Protein AF-A0AAW7LEU3-F1 (afdb_monomer_lite)

Radius of gyration: 12.78 Å; chains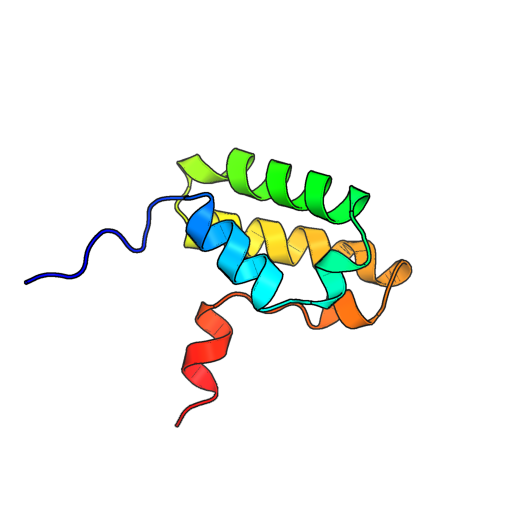: 1; bounding box: 32×23×32 Å

Sequence (81 aa):
MRAKTLDECSEASFGDFILANPCLDRHPDLMWVIRRVYWRNAKLGHATAMKAAAKCARQYSQLDPALTSITVGEELNHVQA

Structure (mmCIF, N/CA/C/O backbone):
data_AF-A0AAW7LEU3-F1
#
_entry.id   AF-A0AAW7LEU3-F1
#
loop_
_atom_site.group_PDB
_atom_site.id
_atom_site.type_symbol
_atom_site.label_atom_id
_atom_site.label_alt_id
_atom_site.label_comp_id
_atom_site.label_asym_id
_atom_site.label_entity_id
_atom_site.label_seq_id
_atom_site.pdbx_PDB_ins_code
_atom_site.Cartn_x
_atom_site.Cartn_y
_atom_site.Cartn_z
_atom_site.occupancy
_atom_site.B_iso_or_equiv
_atom_site.auth_seq_id
_atom_site.auth_comp_id
_atom_site.auth_asym_id
_atom_site.auth_atom_id
_atom_site.pdbx_PDB_model_num
ATOM 1 N N . MET A 1 1 ? 20.812 -16.637 -16.650 1.00 37.12 1 MET A N 1
ATOM 2 C CA . MET A 1 1 ? 19.426 -16.209 -16.363 1.00 37.12 1 MET A CA 1
ATOM 3 C C . MET A 1 1 ? 19.494 -15.089 -15.328 1.00 37.12 1 MET A C 1
ATOM 5 O O . MET A 1 1 ? 19.788 -15.381 -14.180 1.00 37.12 1 MET A O 1
ATOM 9 N N . ARG A 1 2 ? 19.372 -13.811 -15.722 1.00 37.09 2 ARG A N 1
ATOM 10 C CA . ARG A 1 2 ? 19.286 -12.687 -14.767 1.00 37.09 2 ARG A CA 1
ATOM 11 C C . ARG A 1 2 ? 17.807 -12.445 -14.464 1.00 37.09 2 ARG A C 1
ATOM 13 O O . ARG A 1 2 ? 17.011 -12.400 -15.397 1.00 37.09 2 ARG A O 1
ATOM 20 N N . ALA A 1 3 ? 17.465 -12.383 -13.180 1.00 44.97 3 ALA A N 1
ATOM 21 C CA . ALA A 1 3 ? 16.102 -12.257 -12.675 1.00 44.97 3 ALA A CA 1
ATOM 22 C C . ALA A 1 3 ? 15.350 -11.092 -13.345 1.00 44.97 3 ALA A C 1
ATOM 24 O O . ALA A 1 3 ? 15.871 -9.983 -13.458 1.00 44.97 3 ALA A O 1
ATOM 25 N N . LYS A 1 4 ? 14.138 -11.383 -13.823 1.00 43.84 4 LYS A N 1
ATOM 26 C CA . LYS A 1 4 ? 13.194 -10.426 -14.410 1.00 43.84 4 LYS A CA 1
ATOM 27 C C . LYS A 1 4 ? 12.830 -9.353 -13.372 1.00 43.84 4 LYS A C 1
ATOM 29 O O . LYS A 1 4 ? 12.336 -9.698 -12.307 1.00 43.84 4 LYS A O 1
ATOM 34 N N . THR A 1 5 ? 13.078 -8.087 -13.715 1.00 47.94 5 THR A N 1
ATOM 35 C CA . THR A 1 5 ? 12.236 -6.917 -13.382 1.00 47.94 5 THR A CA 1
ATOM 36 C C . THR A 1 5 ? 11.605 -6.908 -11.980 1.00 47.94 5 THR A C 1
ATOM 38 O O . THR A 1 5 ? 10.394 -7.050 -11.849 1.00 47.94 5 THR A O 1
ATOM 41 N N . LEU A 1 6 ? 12.405 -6.698 -10.928 1.00 54.84 6 LEU A N 1
ATOM 42 C CA . LEU A 1 6 ? 11.887 -6.467 -9.566 1.00 54.84 6 LEU A CA 1
ATOM 43 C C . LEU A 1 6 ? 11.350 -5.030 -9.355 1.00 54.84 6 LEU A C 1
ATOM 45 O O . LEU A 1 6 ? 10.829 -4.717 -8.288 1.00 54.84 6 LEU A O 1
ATOM 49 N N . ASP A 1 7 ? 11.507 -4.147 -10.349 1.00 65.25 7 ASP A N 1
ATOM 50 C CA . ASP A 1 7 ? 11.277 -2.700 -10.205 1.00 65.25 7 ASP A CA 1
ATOM 51 C C . ASP A 1 7 ? 9.975 -2.199 -10.855 1.00 65.25 7 ASP A C 1
ATOM 53 O O . ASP A 1 7 ? 9.546 -1.067 -10.628 1.00 65.25 7 ASP A O 1
ATOM 57 N N . GLU A 1 8 ? 9.305 -3.034 -11.652 1.00 77.19 8 GLU A N 1
ATOM 58 C CA . GLU A 1 8 ? 8.085 -2.632 -12.350 1.00 77.19 8 GLU A CA 1
ATOM 59 C C . GLU A 1 8 ? 6.851 -2.829 -11.467 1.00 77.19 8 GLU A C 1
ATOM 61 O O . GLU A 1 8 ? 6.628 -3.890 -10.884 1.00 77.19 8 GLU A O 1
ATOM 66 N N . CYS A 1 9 ? 6.014 -1.794 -11.379 1.00 86.19 9 CYS A N 1
ATOM 67 C CA . CYS A 1 9 ? 4.731 -1.915 -10.703 1.00 86.19 9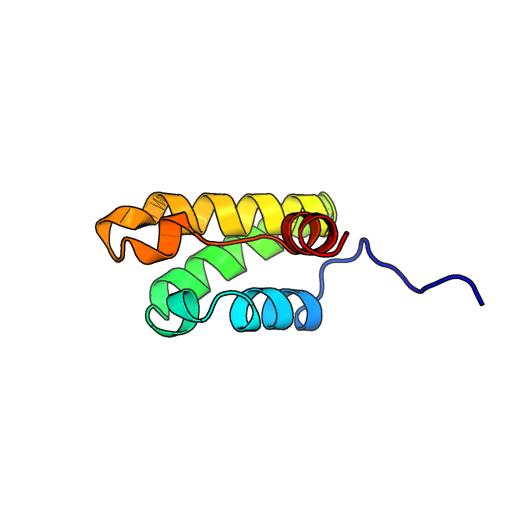 CYS A CA 1
ATOM 68 C C . CYS A 1 9 ? 3.819 -2.866 -11.476 1.00 86.19 9 CYS A C 1
ATOM 70 O O . CYS A 1 9 ? 3.504 -2.627 -12.640 1.00 86.19 9 CYS A O 1
ATOM 72 N N . SER A 1 10 ? 3.343 -3.907 -10.803 1.00 89.19 10 SER A N 1
ATOM 73 C CA . SER A 1 10 ? 2.362 -4.841 -11.347 1.00 89.19 10 SER A CA 1
ATOM 74 C C . SER A 1 10 ? 1.189 -5.037 -10.385 1.00 89.19 10 SER A C 1
ATOM 76 O O . SER A 1 10 ? 1.325 -4.796 -9.180 1.00 89.19 10 SER A O 1
ATOM 78 N N . GLU A 1 11 ? 0.042 -5.480 -10.914 1.00 89.19 11 GLU A N 1
ATOM 79 C CA . GLU A 1 11 ? -1.089 -5.933 -10.087 1.00 89.19 11 GLU A CA 1
ATOM 80 C C . GLU A 1 11 ? -0.737 -7.192 -9.286 1.00 89.19 11 GLU A C 1
ATOM 82 O O . GLU A 1 11 ? -1.203 -7.335 -8.164 1.00 89.19 11 GLU A O 1
ATOM 87 N N . ALA A 1 12 ? 0.120 -8.076 -9.813 1.00 87.88 12 ALA A N 1
ATOM 88 C CA . ALA A 1 12 ? 0.556 -9.272 -9.092 1.00 87.88 12 ALA A CA 1
ATOM 89 C C . ALA A 1 12 ? 1.311 -8.895 -7.811 1.00 87.88 12 ALA A C 1
ATOM 91 O O . ALA A 1 12 ? 0.928 -9.309 -6.723 1.00 87.88 12 ALA A O 1
ATOM 92 N N . SER A 1 13 ? 2.297 -8.001 -7.924 1.00 86.12 13 SER A N 1
ATOM 93 C CA . SER A 1 13 ? 3.060 -7.522 -6.768 1.00 86.12 13 SER A CA 1
ATOM 94 C C . SER A 1 13 ? 2.194 -6.721 -5.790 1.00 86.12 13 SER A C 1
ATOM 96 O O . SER A 1 13 ? 2.449 -6.728 -4.589 1.00 86.12 13 SER A O 1
ATOM 98 N N . PHE A 1 14 ? 1.159 -6.028 -6.283 1.00 88.94 14 PHE A N 1
ATOM 99 C CA . PHE A 1 14 ? 0.166 -5.398 -5.412 1.00 88.94 14 PHE A CA 1
ATOM 100 C C . PHE A 1 14 ? -0.673 -6.431 -4.654 1.00 88.94 14 PHE A C 1
ATOM 102 O O . PHE A 1 14 ? -0.860 -6.290 -3.448 1.00 88.94 14 PHE A O 1
ATOM 109 N N . GLY A 1 15 ? -1.112 -7.493 -5.330 1.00 89.19 15 GLY A N 1
ATOM 110 C CA . GLY A 1 15 ? -1.785 -8.630 -4.709 1.00 89.19 15 GLY A CA 1
ATOM 111 C C . GLY A 1 15 ? -0.933 -9.294 -3.627 1.00 89.19 15 GLY A C 1
ATOM 112 O O . GLY A 1 15 ? -1.427 -9.500 -2.522 1.00 89.19 15 GLY A O 1
ATOM 113 N N . ASP A 1 16 ? 0.354 -9.533 -3.892 1.00 88.56 16 ASP A N 1
ATOM 114 C CA . ASP A 1 16 ? 1.293 -10.100 -2.913 1.00 88.56 16 ASP A CA 1
ATOM 115 C C . ASP A 1 16 ? 1.395 -9.234 -1.647 1.00 88.56 16 ASP A C 1
ATOM 117 O O . ASP A 1 16 ? 1.419 -9.747 -0.529 1.00 88.56 16 ASP A O 1
ATOM 121 N N . PHE A 1 17 ? 1.388 -7.907 -1.802 1.00 88.50 17 PHE A N 1
ATOM 122 C CA . PHE A 1 17 ? 1.373 -6.975 -0.676 1.00 88.50 17 PHE A CA 1
ATOM 123 C C . PHE A 1 17 ? 0.086 -7.064 0.158 1.00 88.50 17 PHE A C 1
ATOM 125 O O . PHE A 1 17 ? 0.158 -7.008 1.387 1.00 88.50 17 PHE A O 1
ATOM 132 N N . ILE A 1 18 ? -1.080 -7.223 -0.477 1.00 89.62 18 ILE A N 1
ATOM 133 C CA . ILE A 1 18 ? -2.348 -7.423 0.242 1.00 89.62 18 ILE A CA 1
ATOM 134 C C . ILE A 1 18 ? -2.349 -8.775 0.965 1.00 89.62 18 ILE A C 1
ATOM 136 O O . ILE A 1 18 ? -2.721 -8.838 2.135 1.00 89.62 18 ILE A O 1
ATOM 140 N N . LEU A 1 19 ? -1.865 -9.839 0.317 1.00 88.81 19 LEU A N 1
ATOM 141 C CA . LEU A 1 19 ? -1.757 -11.173 0.917 1.00 88.81 19 LEU A CA 1
ATOM 142 C C . LEU A 1 19 ? -0.809 -11.194 2.123 1.00 88.81 19 LEU A C 1
ATOM 144 O O . LEU A 1 19 ? -1.109 -11.836 3.129 1.00 88.81 19 LEU A O 1
ATOM 148 N N . ALA A 1 20 ? 0.301 -10.456 2.056 1.00 88.69 20 ALA A N 1
ATOM 149 C CA . ALA A 1 20 ? 1.228 -10.290 3.175 1.00 88.69 20 ALA A CA 1
ATOM 150 C C . ALA A 1 20 ? 0.630 -9.477 4.338 1.00 88.69 20 ALA A C 1
ATOM 152 O O . ALA A 1 20 ? 1.113 -9.567 5.466 1.00 88.69 20 ALA A O 1
ATOM 153 N N . ASN A 1 21 ? -0.432 -8.703 4.087 1.00 90.19 21 ASN A N 1
ATOM 154 C CA . ASN A 1 21 ? -1.078 -7.836 5.069 1.00 90.19 21 ASN A CA 1
ATOM 155 C C . ASN A 1 21 ? -2.598 -8.096 5.145 1.00 90.19 21 ASN A C 1
ATOM 157 O O . ASN A 1 21 ? -3.391 -7.235 4.753 1.00 90.19 21 ASN A O 1
ATOM 161 N N . PRO A 1 22 ? -3.044 -9.232 5.725 1.00 88.50 22 PRO A N 1
ATOM 162 C CA . PRO A 1 22 ? -4.461 -9.619 5.765 1.00 88.50 22 PRO A CA 1
ATOM 163 C C . PRO A 1 22 ? -5.383 -8.632 6.500 1.00 88.50 22 PRO A C 1
ATOM 165 O O . PRO A 1 22 ? -6.604 -8.710 6.395 1.00 88.50 22 PRO A O 1
ATOM 168 N N . CYS A 1 23 ? -4.832 -7.699 7.283 1.00 88.06 23 CYS A N 1
ATOM 169 C CA . CYS A 1 23 ? -5.611 -6.618 7.888 1.00 88.06 23 CYS A CA 1
ATOM 170 C C . CYS A 1 23 ? -6.212 -5.659 6.847 1.00 88.06 23 CYS A C 1
ATOM 172 O O . CYS A 1 23 ? -7.237 -5.050 7.128 1.00 88.06 23 CYS A O 1
ATOM 174 N N . LEU A 1 24 ? -5.635 -5.562 5.645 1.00 88.25 24 LEU A N 1
ATOM 175 C CA . LEU A 1 24 ? -6.149 -4.724 4.560 1.00 88.25 24 LEU A CA 1
ATOM 176 C C . LEU A 1 24 ? -7.422 -5.282 3.919 1.00 88.25 24 LEU A C 1
ATOM 178 O O . LEU A 1 24 ? -8.275 -4.504 3.499 1.00 88.25 24 LEU A O 1
ATOM 182 N N . ASP A 1 25 ? -7.576 -6.606 3.898 1.00 86.81 25 ASP A N 1
ATOM 183 C CA . ASP A 1 25 ? -8.744 -7.280 3.314 1.00 86.81 25 ASP A CA 1
ATOM 184 C C . ASP A 1 25 ? -10.041 -6.974 4.088 1.00 86.81 25 ASP A C 1
ATOM 186 O O . ASP A 1 25 ? -11.139 -6.952 3.537 1.00 86.81 25 ASP A O 1
ATOM 190 N N . ARG A 1 26 ? -9.910 -6.621 5.373 1.00 87.06 26 ARG A N 1
ATOM 191 C CA . ARG A 1 26 ? -11.027 -6.205 6.234 1.00 87.06 26 ARG A CA 1
ATOM 192 C C . ARG A 1 26 ? -11.562 -4.804 5.916 1.00 87.06 26 ARG A C 1
ATOM 194 O O . ARG A 1 26 ? -12.616 -4.439 6.430 1.00 87.06 26 ARG A O 1
ATOM 201 N N . HIS A 1 27 ? -10.860 -4.030 5.082 1.00 88.94 27 HIS A N 1
ATOM 202 C CA . HIS A 1 27 ? -11.166 -2.625 4.798 1.00 88.94 27 HIS A CA 1
ATOM 203 C C . HIS A 1 27 ? -11.154 -2.347 3.282 1.00 88.94 27 HIS A C 1
ATOM 205 O O . HIS A 1 27 ? -10.196 -1.763 2.764 1.00 88.94 27 HIS A O 1
ATOM 211 N N . PRO A 1 28 ? -12.216 -2.716 2.538 1.00 88.44 28 PRO A N 1
ATOM 212 C CA . PRO A 1 28 ? -12.250 -2.606 1.075 1.00 88.44 28 PRO A CA 1
ATOM 213 C C . PRO A 1 28 ? -12.109 -1.164 0.561 1.00 88.44 28 PRO A C 1
ATOM 215 O O . PRO A 1 28 ? -11.451 -0.928 -0.454 1.00 88.44 28 PRO A O 1
ATOM 218 N N . ASP A 1 29 ? -12.651 -0.176 1.278 1.00 91.12 29 ASP A N 1
ATOM 219 C CA . ASP A 1 29 ? -12.491 1.241 0.922 1.00 91.12 29 ASP A CA 1
ATOM 220 C C . ASP A 1 29 ? -11.035 1.699 1.055 1.00 91.12 29 ASP A C 1
ATOM 222 O O . ASP A 1 29 ? -10.500 2.397 0.186 1.00 91.12 29 ASP A O 1
ATOM 226 N N . LEU A 1 30 ? -10.359 1.255 2.118 1.00 90.94 30 LEU A N 1
ATOM 227 C CA . LEU A 1 30 ? -8.945 1.530 2.338 1.00 90.94 30 LEU A CA 1
ATOM 228 C C . LEU A 1 30 ? -8.088 0.847 1.266 1.00 90.94 30 LEU A C 1
ATOM 230 O O . LEU A 1 30 ? -7.161 1.462 0.739 1.00 90.94 30 LEU A O 1
ATOM 234 N N . MET A 1 31 ? -8.439 -0.376 0.864 1.00 91.12 31 MET A N 1
ATOM 235 C CA . MET A 1 31 ? -7.776 -1.080 -0.234 1.00 91.12 31 MET A CA 1
ATOM 236 C C . MET A 1 31 ? -7.838 -0.276 -1.545 1.00 91.12 31 MET A C 1
ATOM 238 O O . MET A 1 31 ? -6.819 -0.130 -2.225 1.00 91.12 31 MET A O 1
ATOM 242 N N . TRP A 1 32 ? -8.981 0.337 -1.875 1.00 92.06 32 TRP A N 1
ATOM 243 C CA . TRP A 1 32 ? -9.101 1.229 -3.039 1.00 92.06 32 TRP A CA 1
ATOM 244 C C . TRP A 1 32 ? -8.242 2.493 -2.935 1.00 92.06 32 TRP A C 1
ATOM 246 O O . TRP A 1 32 ? -7.695 2.966 -3.940 1.00 92.06 32 TRP A O 1
ATOM 256 N N . VAL A 1 33 ? -8.119 3.069 -1.737 1.00 93.81 33 VAL A N 1
ATOM 257 C CA . VAL A 1 33 ? -7.244 4.225 -1.487 1.00 93.81 33 VAL A CA 1
ATOM 258 C C . VAL A 1 33 ? -5.780 3.835 -1.691 1.00 93.81 33 VAL A C 1
ATOM 260 O O . VAL A 1 33 ? -5.071 4.494 -2.455 1.00 93.81 33 VAL A O 1
ATOM 263 N N . ILE A 1 34 ? -5.344 2.730 -1.089 1.00 94.00 34 ILE A N 1
ATOM 264 C CA . ILE A 1 34 ? -3.965 2.243 -1.171 1.00 94.00 34 ILE A CA 1
ATOM 265 C C . ILE A 1 34 ? -3.608 1.852 -2.611 1.00 94.00 34 ILE A C 1
ATOM 267 O O . ILE A 1 34 ? -2.543 2.236 -3.097 1.00 94.00 34 ILE A O 1
ATOM 271 N N . ARG A 1 35 ? -4.514 1.181 -3.337 1.00 94.06 35 ARG A N 1
ATOM 272 C CA . ARG A 1 35 ? -4.327 0.833 -4.755 1.00 94.06 35 ARG A CA 1
ATOM 273 C C . ARG A 1 35 ? -4.122 2.077 -5.619 1.00 94.06 35 ARG A C 1
ATOM 275 O O . ARG A 1 35 ? -3.212 2.113 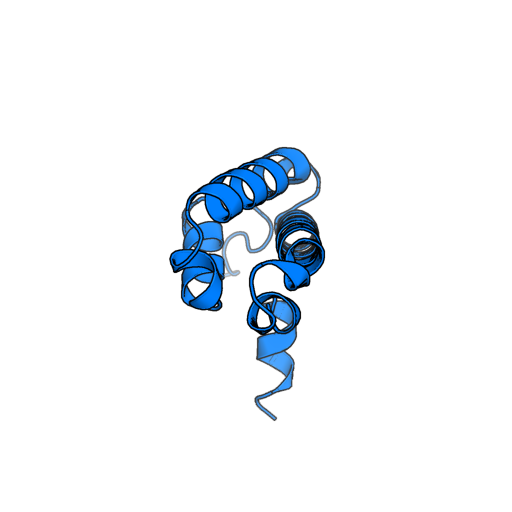-6.446 1.00 94.06 35 ARG A O 1
ATOM 282 N N . ARG A 1 36 ? -4.905 3.141 -5.401 1.00 95.25 36 ARG A N 1
ATOM 283 C CA . ARG A 1 36 ? -4.687 4.432 -6.084 1.00 95.25 36 ARG A CA 1
ATOM 284 C C . ARG A 1 36 ? -3.324 5.037 -5.755 1.00 95.25 36 ARG A C 1
ATOM 286 O O . ARG A 1 36 ? -2.668 5.558 -6.654 1.00 95.25 36 ARG A O 1
ATOM 293 N N . VAL A 1 37 ? -2.892 4.984 -4.495 1.00 94.75 37 VAL A N 1
ATOM 294 C CA . VAL A 1 37 ? -1.579 5.504 -4.080 1.00 94.75 37 VAL A CA 1
ATOM 295 C C . VAL A 1 37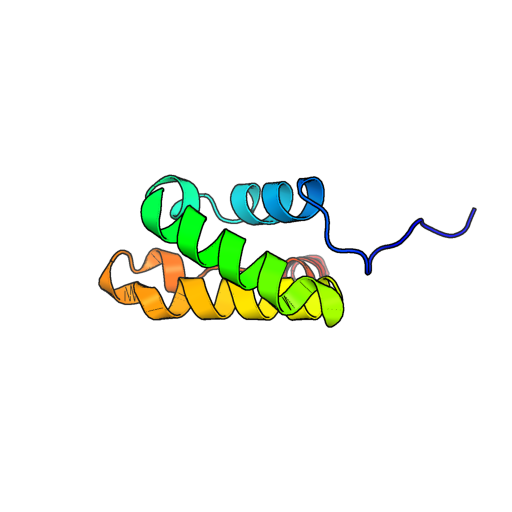 ? -0.444 4.726 -4.738 1.00 94.75 37 VAL A C 1
ATOM 297 O O . VAL A 1 37 ? 0.488 5.354 -5.240 1.00 94.75 37 VAL A O 1
ATOM 300 N N . TYR A 1 38 ? -0.537 3.398 -4.791 1.00 93.94 38 TYR A N 1
ATOM 301 C CA . TYR A 1 38 ? 0.431 2.543 -5.473 1.00 93.94 38 TYR A CA 1
ATOM 302 C C . TYR A 1 38 ? 0.584 2.946 -6.948 1.00 93.94 38 TYR A C 1
ATOM 304 O O . TYR A 1 38 ? 1.662 3.366 -7.369 1.00 93.94 38 TYR A O 1
ATOM 312 N N . TRP A 1 39 ? -0.516 2.972 -7.708 1.00 93.88 39 TRP A N 1
ATOM 313 C CA . TRP A 1 39 ? -0.482 3.320 -9.134 1.00 93.88 39 TRP A CA 1
ATOM 314 C C . TRP A 1 39 ? -0.053 4.762 -9.410 1.00 93.88 39 TRP A C 1
ATOM 316 O O . TRP A 1 39 ? 0.670 5.022 -10.371 1.00 93.88 39 TRP A O 1
ATOM 326 N N . ARG A 1 40 ? -0.411 5.715 -8.541 1.00 94.62 40 ARG A N 1
ATOM 327 C CA . ARG A 1 40 ? 0.044 7.111 -8.671 1.00 94.62 40 ARG A CA 1
ATOM 328 C C . ARG A 1 40 ? 1.566 7.242 -8.565 1.00 94.62 40 ARG A C 1
ATOM 330 O O . ARG A 1 40 ? 2.150 8.147 -9.162 1.00 94.62 40 ARG A O 1
ATOM 337 N N . ASN A 1 41 ? 2.199 6.355 -7.801 1.00 91.88 41 ASN A N 1
ATOM 338 C CA . ASN A 1 41 ? 3.644 6.322 -7.606 1.00 91.88 41 ASN A CA 1
ATOM 339 C C . ASN A 1 41 ? 4.350 5.328 -8.538 1.00 91.88 41 ASN A C 1
ATOM 341 O O . ASN A 1 41 ? 5.566 5.205 -8.448 1.00 91.88 41 ASN A O 1
ATOM 345 N N . ALA A 1 42 ? 3.638 4.682 -9.470 1.00 88.62 42 ALA A N 1
ATOM 346 C CA . ALA A 1 42 ? 4.222 3.655 -10.331 1.00 88.62 42 ALA A CA 1
ATOM 347 C C . ALA A 1 42 ? 5.404 4.158 -11.176 1.00 88.62 42 ALA A C 1
ATOM 349 O O . ALA A 1 42 ? 6.368 3.436 -11.403 1.00 88.62 42 ALA A O 1
ATOM 350 N N . LYS A 1 43 ? 5.378 5.440 -11.560 1.00 88.00 43 LYS A N 1
ATOM 351 C CA . LYS A 1 43 ? 6.475 6.116 -12.274 1.00 88.00 43 LYS A CA 1
ATOM 352 C C . LYS A 1 43 ? 7.778 6.256 -11.469 1.00 88.00 43 LYS A C 1
ATOM 354 O O . LYS A 1 43 ? 8.787 6.648 -12.039 1.00 88.00 43 LYS A O 1
ATOM 359 N N . LEU A 1 44 ? 7.740 6.024 -10.154 1.00 87.75 44 LEU A N 1
ATOM 360 C CA . LEU A 1 44 ? 8.883 6.129 -9.237 1.00 87.75 44 LEU A CA 1
ATOM 361 C C . LEU A 1 44 ? 9.482 4.757 -8.879 1.00 87.75 44 LEU A C 1
ATOM 363 O O . LEU A 1 44 ? 10.335 4.683 -7.993 1.00 87.75 44 LEU A O 1
ATOM 367 N N . GLY A 1 45 ? 9.010 3.688 -9.525 1.00 88.31 45 GLY A N 1
ATOM 368 C CA . GLY A 1 45 ? 9.438 2.316 -9.265 1.00 88.31 45 GLY A CA 1
ATOM 369 C C . GLY A 1 45 ? 8.606 1.609 -8.194 1.00 88.31 45 GLY A C 1
ATOM 370 O O . GLY A 1 45 ? 7.969 2.229 -7.332 1.00 88.31 45 GLY A O 1
ATOM 371 N N . HIS A 1 46 ? 8.617 0.279 -8.260 1.00 87.81 46 HIS A N 1
ATOM 372 C CA . HIS A 1 46 ? 7.814 -0.607 -7.417 1.00 87.81 46 HIS A CA 1
ATOM 373 C C . HIS A 1 46 ? 8.066 -0.409 -5.917 1.00 87.81 46 HIS A C 1
ATOM 375 O O . HIS A 1 46 ? 7.117 -0.218 -5.152 1.00 87.81 46 HIS A O 1
ATOM 381 N N . ALA A 1 47 ? 9.332 -0.369 -5.495 1.00 86.62 47 ALA A N 1
ATOM 382 C CA . ALA A 1 47 ? 9.695 -0.198 -4.087 1.00 86.62 47 ALA A CA 1
ATOM 383 C C . ALA A 1 47 ? 9.161 1.123 -3.502 1.00 86.62 47 ALA A C 1
ATOM 385 O O . ALA A 1 47 ? 8.616 1.155 -2.395 1.00 86.62 47 ALA A O 1
ATOM 386 N N . THR A 1 48 ? 9.258 2.218 -4.262 1.00 89.81 48 THR A N 1
ATOM 387 C CA . THR A 1 48 ? 8.733 3.528 -3.852 1.00 89.81 48 THR A CA 1
ATOM 388 C C . THR A 1 48 ? 7.212 3.506 -3.752 1.00 89.81 48 THR A C 1
ATOM 390 O O . THR A 1 48 ? 6.642 3.998 -2.773 1.00 89.81 48 THR A O 1
ATOM 393 N N . ALA A 1 49 ? 6.544 2.910 -4.742 1.00 91.56 49 ALA A N 1
ATOM 394 C CA . ALA A 1 49 ? 5.095 2.785 -4.756 1.00 91.56 49 ALA A CA 1
ATOM 395 C C . ALA A 1 49 ? 4.576 1.959 -3.569 1.00 91.56 49 ALA A C 1
ATOM 397 O O . ALA A 1 49 ? 3.596 2.351 -2.931 1.00 91.56 49 ALA A O 1
ATOM 398 N N . MET A 1 50 ? 5.271 0.878 -3.216 1.00 90.88 50 MET A N 1
ATOM 399 C CA . MET A 1 50 ? 4.946 0.039 -2.063 1.00 90.88 50 MET A CA 1
ATOM 400 C C . MET A 1 50 ? 5.133 0.752 -0.725 1.00 90.88 50 MET A C 1
ATOM 402 O O . MET A 1 50 ? 4.245 0.726 0.128 1.00 90.88 50 MET A O 1
ATOM 406 N N . LYS A 1 51 ? 6.243 1.477 -0.550 1.00 91.25 51 LYS A N 1
ATOM 407 C CA . LYS A 1 51 ? 6.468 2.308 0.645 1.00 91.25 51 LYS A CA 1
ATOM 408 C C . LYS A 1 51 ? 5.376 3.365 0.808 1.00 91.25 51 LYS A C 1
ATOM 410 O O . LYS A 1 51 ? 4.898 3.594 1.919 1.00 91.25 51 LYS A O 1
ATOM 415 N N . ALA A 1 52 ? 4.944 3.987 -0.289 1.00 92.88 52 ALA A N 1
ATOM 416 C CA . ALA A 1 52 ? 3.850 4.953 -0.271 1.00 92.88 52 ALA A CA 1
ATOM 417 C C . ALA A 1 52 ? 2.504 4.302 0.094 1.00 92.88 52 ALA A C 1
ATOM 419 O O . ALA A 1 52 ? 1.757 4.865 0.896 1.00 92.88 52 ALA A O 1
ATOM 420 N N . ALA A 1 53 ? 2.215 3.120 -0.455 1.00 92.94 53 ALA A N 1
ATOM 421 C CA . ALA A 1 53 ? 1.024 2.333 -0.154 1.00 92.94 53 ALA A CA 1
ATOM 422 C C . ALA A 1 53 ? 0.952 1.944 1.335 1.00 92.94 53 ALA A C 1
ATOM 424 O O . ALA A 1 53 ? -0.039 2.246 2.002 1.00 92.94 53 ALA A O 1
ATOM 425 N N . ALA A 1 54 ? 2.027 1.379 1.889 1.00 91.75 54 ALA A N 1
ATOM 426 C CA . ALA A 1 54 ? 2.102 1.022 3.305 1.00 91.75 54 ALA A CA 1
ATOM 427 C C . ALA A 1 54 ? 2.023 2.243 4.226 1.00 91.75 54 ALA A C 1
ATOM 429 O O . ALA A 1 54 ? 1.292 2.227 5.216 1.00 91.75 54 ALA A O 1
ATOM 430 N N . LYS A 1 55 ? 2.716 3.339 3.887 1.00 93.00 55 LYS A N 1
ATOM 431 C CA . LYS A 1 55 ? 2.612 4.595 4.641 1.00 93.00 55 LYS A CA 1
ATOM 432 C C . LYS A 1 55 ? 1.178 5.116 4.656 1.00 93.00 55 LYS A C 1
ATOM 434 O O . LYS A 1 55 ? 0.715 5.541 5.708 1.00 93.00 55 LYS A O 1
ATOM 439 N N . CYS A 1 56 ? 0.488 5.073 3.516 1.00 92.94 56 CYS A N 1
ATOM 440 C CA . CYS A 1 56 ? -0.913 5.466 3.427 1.00 92.94 56 CYS A CA 1
ATOM 441 C C . CYS A 1 56 ? -1.778 4.603 4.346 1.00 92.94 56 CYS A C 1
ATOM 443 O O . CYS A 1 56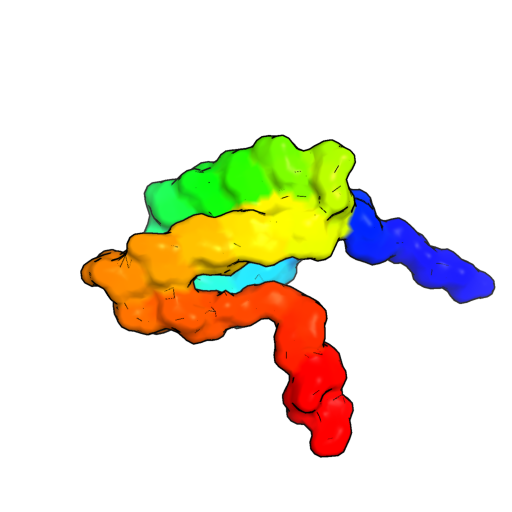 ? -2.521 5.142 5.154 1.00 92.94 56 CYS A O 1
ATOM 445 N N . ALA A 1 57 ? -1.614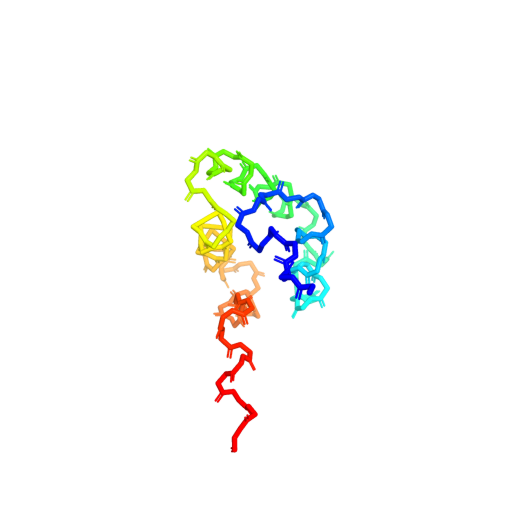 3.284 4.302 1.00 92.06 57 ALA A N 1
ATOM 446 C CA . ALA A 1 57 ? -2.370 2.371 5.145 1.00 92.06 57 ALA A CA 1
ATOM 447 C C . ALA A 1 57 ? -2.161 2.624 6.651 1.00 92.06 57 ALA A C 1
ATOM 449 O O . ALA A 1 57 ? -3.127 2.716 7.407 1.00 92.06 57 ALA A O 1
ATOM 450 N N . ARG A 1 58 ? -0.908 2.851 7.074 1.00 90.94 58 ARG A N 1
ATOM 451 C CA . ARG A 1 58 ? -0.547 3.169 8.469 1.00 90.94 58 ARG A CA 1
ATOM 452 C C . ARG A 1 58 ? -1.192 4.468 8.979 1.00 90.94 58 ARG A C 1
ATOM 454 O O . ARG A 1 58 ? -1.401 4.598 10.182 1.00 90.94 58 ARG A O 1
ATOM 461 N N . GLN A 1 59 ? -1.538 5.422 8.104 1.00 91.81 59 GLN A N 1
ATOM 462 C CA . GLN A 1 59 ? -2.240 6.658 8.496 1.00 91.81 59 GLN A CA 1
ATOM 463 C C . GLN A 1 59 ? -3.681 6.409 8.956 1.00 91.81 59 GLN A C 1
ATOM 465 O O . GLN A 1 59 ? -4.244 7.240 9.664 1.00 91.81 59 GLN A O 1
ATOM 470 N N . TYR A 1 60 ? -4.259 5.265 8.595 1.00 90.12 60 TYR A N 1
ATOM 471 C CA . TYR A 1 60 ? -5.601 4.863 8.998 1.00 90.12 60 TYR A CA 1
ATOM 472 C C . TYR A 1 60 ? -5.599 3.953 10.230 1.00 90.12 60 TYR A C 1
ATOM 474 O O . TYR A 1 60 ? -6.594 3.293 10.498 1.00 90.12 60 TYR A O 1
ATOM 482 N N . SER A 1 61 ? -4.524 3.945 11.024 1.00 87.44 61 SER A N 1
ATOM 483 C CA . SER A 1 61 ? -4.413 3.151 12.260 1.00 87.44 61 SER A CA 1
ATOM 484 C C . SER A 1 61 ? -5.527 3.392 13.284 1.00 87.44 61 SER A C 1
ATOM 486 O O . SER A 1 61 ? -5.754 2.551 14.147 1.00 87.44 61 SER A O 1
ATOM 488 N N . GLN A 1 62 ? -6.244 4.515 13.176 1.00 87.19 62 GLN A N 1
ATOM 489 C CA . GLN A 1 62 ? -7.441 4.792 13.971 1.00 87.19 62 GLN A CA 1
ATOM 490 C C . GLN A 1 62 ? -8.637 3.895 13.607 1.00 87.19 62 GLN A C 1
ATOM 492 O O . GLN A 1 62 ? -9.507 3.697 14.448 1.00 87.19 62 GLN A O 1
ATOM 497 N N . LEU A 1 63 ? -8.692 3.362 12.379 1.00 83.94 63 LEU A N 1
ATOM 498 C CA . LEU A 1 63 ? -9.721 2.411 11.941 1.00 83.94 63 LEU A CA 1
ATOM 499 C C . LEU A 1 63 ? -9.439 1.001 12.465 1.00 83.94 63 LEU A C 1
ATOM 501 O O . LEU A 1 63 ? -10.359 0.281 12.843 1.00 83.94 63 LEU A O 1
ATOM 505 N N . ASP A 1 64 ? -8.166 0.608 12.472 1.00 85.69 64 ASP A N 1
ATOM 506 C CA . ASP A 1 64 ? -7.711 -0.689 12.961 1.00 85.69 64 ASP A CA 1
ATOM 507 C C . ASP A 1 64 ? -6.232 -0.585 13.385 1.00 85.69 64 ASP A C 1
ATOM 509 O O . ASP A 1 64 ? -5.370 -0.288 12.546 1.00 85.69 64 ASP A O 1
ATOM 513 N N . PRO A 1 65 ? -5.899 -0.847 14.665 1.00 87.56 65 PRO A N 1
ATOM 514 C CA . PRO A 1 65 ? -4.522 -0.828 15.151 1.00 87.56 65 PRO A CA 1
ATOM 515 C C . PRO A 1 65 ? -3.579 -1.748 14.365 1.00 87.56 65 PRO A C 1
ATOM 517 O O . PRO A 1 65 ? -2.391 -1.437 14.243 1.00 87.56 65 PRO A O 1
ATOM 520 N N . ALA A 1 66 ? -4.088 -2.838 13.776 1.00 87.00 66 ALA A N 1
ATOM 521 C CA . ALA A 1 66 ? -3.306 -3.770 12.962 1.00 87.00 66 ALA A CA 1
ATOM 522 C C . ALA A 1 66 ? -2.709 -3.119 11.700 1.00 87.00 66 ALA A C 1
ATOM 524 O O . ALA A 1 66 ? -1.749 -3.641 11.132 1.00 87.00 66 ALA A O 1
ATOM 525 N N . LEU A 1 67 ? -3.225 -1.962 11.269 1.00 86.81 67 LEU A N 1
ATOM 526 C CA . LEU A 1 67 ? -2.683 -1.205 10.137 1.00 86.81 67 LEU A CA 1
ATOM 527 C C . LEU A 1 67 ? -1.321 -0.566 10.448 1.00 86.81 67 LEU A C 1
ATOM 529 O O . LEU A 1 67 ? -0.566 -0.252 9.529 1.00 86.81 67 LEU A O 1
ATOM 533 N N . THR A 1 68 ? -0.967 -0.394 11.727 1.00 86.00 68 THR A N 1
ATOM 534 C CA . THR A 1 68 ? 0.371 0.084 12.127 1.00 86.00 68 THR A CA 1
ATOM 535 C C . THR A 1 68 ? 1.470 -0.926 11.803 1.00 86.00 68 THR A C 1
ATOM 537 O O . THR A 1 68 ? 2.596 -0.528 11.509 1.00 86.00 68 THR A O 1
ATOM 540 N N . SER A 1 69 ? 1.128 -2.215 11.797 1.00 85.75 69 SER A N 1
ATOM 541 C CA . SER A 1 69 ? 2.043 -3.335 11.568 1.00 85.75 69 SER A CA 1
ATOM 542 C C . SER A 1 69 ? 2.177 -3.726 10.097 1.00 85.75 69 SER A C 1
ATOM 544 O O . SER A 1 69 ? 2.780 -4.754 9.806 1.00 85.75 69 SER A O 1
ATOM 546 N N . ILE A 1 70 ? 1.618 -2.941 9.168 1.00 87.44 70 ILE A N 1
ATOM 547 C CA . ILE A 1 70 ? 1.721 -3.234 7.735 1.00 87.44 70 ILE A CA 1
ATOM 548 C C . ILE A 1 70 ? 3.182 -3.252 7.319 1.00 87.44 70 ILE A C 1
ATOM 550 O O . ILE A 1 70 ? 3.877 -2.257 7.527 1.00 87.44 70 ILE A O 1
ATOM 554 N N . THR A 1 71 ? 3.620 -4.340 6.696 1.00 82.62 71 THR A N 1
ATOM 555 C CA . THR A 1 71 ? 4.993 -4.524 6.220 1.00 82.62 71 THR A CA 1
ATOM 556 C C . THR A 1 71 ? 5.073 -4.395 4.705 1.00 82.62 71 THR A C 1
ATOM 558 O O . THR A 1 71 ? 4.132 -4.712 3.971 1.00 82.62 71 THR A O 1
ATOM 561 N N . VAL A 1 72 ? 6.212 -3.904 4.222 1.00 80.00 72 VAL A N 1
ATOM 562 C CA . VAL A 1 72 ? 6.571 -3.927 2.797 1.00 80.00 72 VAL A CA 1
ATOM 563 C C . VAL A 1 72 ? 7.657 -4.977 2.615 1.00 80.00 72 VAL A C 1
ATOM 565 O O . VAL A 1 72 ? 8.547 -5.043 3.448 1.00 80.00 72 VAL A O 1
ATOM 568 N N . GLY A 1 73 ? 7.620 -5.771 1.540 1.00 62.88 73 GLY A N 1
ATOM 569 C CA . GLY A 1 73 ? 8.471 -6.960 1.351 1.00 62.88 73 GLY A CA 1
ATOM 570 C C . GLY A 1 73 ? 9.989 -6.804 1.582 1.00 62.88 73 GLY A C 1
ATOM 571 O O . GLY A 1 73 ? 10.643 -7.798 1.877 1.00 62.88 73 GLY A O 1
ATOM 572 N N . GLU A 1 74 ? 10.562 -5.592 1.541 1.00 53.00 74 GLU A N 1
ATOM 573 C CA . GLU A 1 74 ? 11.948 -5.349 2.000 1.00 53.00 74 GLU A CA 1
ATOM 574 C C . GLU A 1 74 ? 12.153 -5.645 3.503 1.00 53.00 74 GLU A C 1
ATOM 576 O O . GLU A 1 74 ? 13.238 -6.066 3.896 1.00 53.00 74 GLU A O 1
ATOM 581 N N . GLU A 1 75 ? 11.124 -5.496 4.343 1.00 47.53 75 GLU A N 1
ATOM 582 C CA . GLU A 1 75 ? 11.153 -5.795 5.784 1.00 47.53 75 GLU A CA 1
ATOM 583 C C . GLU A 1 75 ? 11.062 -7.305 6.087 1.00 47.53 75 GLU A C 1
ATOM 585 O O . GLU A 1 75 ? 11.415 -7.721 7.187 1.00 47.53 75 GLU A O 1
ATOM 590 N N . LEU A 1 76 ? 10.653 -8.147 5.127 1.00 45.44 76 LEU A N 1
ATOM 591 C CA . LEU A 1 76 ? 10.543 -9.604 5.321 1.00 45.44 76 LEU A CA 1
ATOM 592 C C . LEU A 1 76 ? 11.865 -10.350 5.073 1.00 45.44 76 LEU A C 1
ATOM 594 O O . LEU A 1 76 ? 12.077 -11.418 5.641 1.00 45.44 76 LEU A O 1
ATOM 598 N N . ASN A 1 77 ? 12.790 -9.770 4.300 1.00 41.47 77 ASN A N 1
ATOM 599 C CA . ASN A 1 77 ? 14.097 -10.385 4.028 1.00 41.47 77 ASN A CA 1
ATOM 600 C C . ASN A 1 77 ? 15.098 -10.260 5.190 1.00 41.47 77 ASN A C 1
ATOM 602 O O . ASN A 1 77 ? 16.135 -10.915 5.168 1.00 41.47 77 ASN A O 1
ATOM 606 N N . HIS A 1 78 ? 14.807 -9.442 6.207 1.00 38.06 78 HIS A N 1
ATOM 607 C CA . HIS A 1 78 ? 15.672 -9.270 7.381 1.00 38.06 78 HIS A CA 1
ATOM 608 C C . HIS A 1 78 ? 15.246 -10.089 8.609 1.00 38.06 78 HIS A C 1
ATOM 610 O O . HIS A 1 78 ? 15.943 -10.057 9.618 1.00 38.06 78 HIS A O 1
ATOM 616 N N . VAL A 1 79 ? 14.140 -10.841 8.534 1.00 39.19 79 VAL A N 1
ATOM 617 C CA . VAL A 1 79 ? 13.664 -11.708 9.635 1.00 39.19 79 VAL A CA 1
ATOM 618 C C . VAL A 1 79 ? 14.061 -13.180 9.422 1.00 39.19 79 VAL A C 1
ATOM 620 O O . VAL A 1 79 ? 13.767 -14.036 10.250 1.00 39.19 79 VAL A O 1
ATOM 623 N N . GLN A 1 80 ? 14.774 -13.489 8.335 1.00 38.09 80 GLN A N 1
ATOM 624 C CA . GLN A 1 80 ? 15.383 -14.800 8.098 1.00 38.09 80 GLN A CA 1
ATOM 625 C C . GLN A 1 80 ? 16.912 -14.672 8.058 1.00 38.09 80 GLN A C 1
ATOM 627 O O . GLN A 1 80 ? 17.512 -14.651 6.985 1.00 38.09 80 GLN A O 1
ATOM 632 N N . ALA A 1 81 ? 17.536 -14.576 9.233 1.00 36.22 81 ALA A N 1
ATOM 633 C CA . ALA A 1 81 ? 18.956 -14.854 9.446 1.00 36.22 81 ALA A CA 1
ATOM 634 C C . ALA A 1 81 ? 19.148 -15.502 10.820 1.00 36.22 81 ALA A C 1
ATOM 636 O O . ALA A 1 81 ? 18.540 -14.992 11.789 1.00 36.22 81 ALA A O 1
#

Foldseek 3Di:
DPDPDPWADDVVLLVVLCVQQVVVVVPVVLSVVLVVQLVVCRVVTNQRSQVRSLVSQCVVCVVPVSSVVRDDVVVVVVVPD

Organism: Bifidobacterium breve (NCBI:txid1685)

pLDDT: mean 80.68, std 17.99, range [36.22, 95.25]

Secondary structure (DSSP, 8-state):
-PPP-SSS--HHHHHHHHHH-TTTTT-HHHHHHHHHHHHHTGGG-HHHHHHHHHHHHHTTTTT-GGGGG---GGGTTTS--